Protein AF-A0AA37XD04-F1 (afdb_monomer_lite)

Structure (mmCIF, N/CA/C/O backbone):
data_AF-A0AA37XD04-F1
#
_entry.id   AF-A0AA37XD04-F1
#
loop_
_atom_site.group_PDB
_atom_site.id
_atom_site.type_symbol
_atom_site.label_atom_id
_atom_site.label_alt_id
_atom_site.label_comp_id
_atom_site.label_asym_id
_atom_site.label_entity_id
_atom_site.label_seq_id
_atom_site.pdbx_PDB_ins_code
_atom_site.Cartn_x
_atom_site.Cartn_y
_atom_site.Cartn_z
_atom_site.occupancy
_atom_site.B_iso_or_equiv
_atom_site.auth_seq_id
_atom_site.auth_comp_id
_atom_site.auth_asym_id
_atom_site.auth_atom_id
_atom_site.pdbx_PDB_model_num
ATOM 1 N N . MET A 1 1 ? 23.903 -46.550 -10.312 1.00 43.50 1 MET A N 1
ATOM 2 C CA . MET A 1 1 ? 23.588 -45.508 -11.311 1.00 43.50 1 MET A CA 1
ATOM 3 C C . MET A 1 1 ? 23.176 -44.257 -10.544 1.00 43.50 1 MET A C 1
ATOM 5 O O . MET A 1 1 ? 22.010 -44.097 -10.223 1.00 43.50 1 MET A O 1
ATOM 9 N N . VAL A 1 2 ? 24.156 -43.457 -10.116 1.00 47.00 2 VAL A N 1
ATOM 10 C CA . VAL A 1 2 ? 23.928 -42.215 -9.359 1.00 47.00 2 VAL A CA 1
ATOM 11 C C . VAL A 1 2 ? 23.868 -41.091 -10.388 1.00 47.00 2 VAL A C 1
ATOM 13 O O . VAL A 1 2 ? 24.872 -40.802 -11.034 1.00 47.00 2 VAL A O 1
ATOM 16 N N . THR A 1 3 ? 22.685 -40.525 -10.615 1.00 49.19 3 THR A N 1
ATOM 17 C CA . THR A 1 3 ? 22.528 -39.340 -11.463 1.00 49.19 3 THR A CA 1
ATOM 18 C C . THR A 1 3 ? 22.890 -38.109 -10.632 1.00 49.19 3 THR A C 1
ATOM 20 O O . THR A 1 3 ? 22.166 -37.700 -9.730 1.00 49.19 3 THR A O 1
ATOM 23 N N . SER A 1 4 ? 24.091 -37.583 -10.871 1.00 46.03 4 SER A N 1
ATOM 24 C CA . SER A 1 4 ? 24.498 -36.258 -10.412 1.00 46.03 4 SER A CA 1
ATOM 25 C C . SER A 1 4 ? 23.724 -35.233 -11.236 1.00 46.03 4 SER A C 1
ATOM 27 O O . SER A 1 4 ? 23.916 -35.161 -12.450 1.00 46.03 4 SER A O 1
ATOM 29 N N . ALA A 1 5 ? 22.863 -34.442 -10.596 1.00 57.78 5 ALA A N 1
ATOM 30 C CA . ALA A 1 5 ? 22.379 -33.202 -11.193 1.00 57.78 5 ALA A CA 1
ATOM 31 C C . ALA A 1 5 ? 23.592 -32.290 -11.477 1.00 57.78 5 ALA A C 1
ATOM 33 O O . ALA A 1 5 ? 24.534 -32.280 -10.675 1.00 57.78 5 ALA A O 1
ATOM 34 N N . PRO A 1 6 ? 23.629 -31.553 -12.599 1.00 50.62 6 PRO A N 1
ATOM 35 C CA . PRO A 1 6 ? 24.703 -30.603 -12.839 1.00 50.62 6 PRO A CA 1
ATOM 36 C C . PRO A 1 6 ? 24.583 -29.458 -11.829 1.00 50.62 6 PRO A C 1
ATOM 38 O O . PRO A 1 6 ? 23.540 -28.810 -11.734 1.00 50.62 6 PRO A O 1
ATOM 41 N N . ALA A 1 7 ? 25.649 -29.217 -11.065 1.00 57.75 7 ALA A N 1
ATOM 42 C CA . ALA A 1 7 ? 25.789 -27.994 -10.290 1.00 57.75 7 ALA A CA 1
ATOM 43 C C . ALA A 1 7 ? 25.724 -26.810 -11.264 1.00 57.75 7 ALA A C 1
ATOM 45 O O . ALA A 1 7 ? 26.533 -26.724 -12.192 1.00 57.75 7 ALA A O 1
ATOM 46 N N . ALA A 1 8 ? 24.734 -25.934 -11.082 1.00 57.03 8 ALA A N 1
ATOM 47 C CA . ALA A 1 8 ? 24.674 -24.673 -11.804 1.00 57.03 8 ALA A CA 1
ATOM 48 C C . ALA A 1 8 ? 26.002 -23.927 -11.586 1.00 57.03 8 ALA A C 1
ATOM 50 O O . ALA A 1 8 ? 26.502 -23.912 -10.456 1.00 57.03 8 ALA A O 1
ATOM 51 N N . PRO A 1 9 ? 26.608 -23.349 -12.635 1.00 51.69 9 PRO A N 1
ATOM 52 C CA . PRO A 1 9 ? 27.852 -22.624 -12.469 1.00 51.69 9 PRO A CA 1
ATOM 53 C C . PRO A 1 9 ? 27.606 -21.452 -11.514 1.00 51.69 9 PRO A C 1
ATOM 55 O O . PRO A 1 9 ? 26.761 -20.595 -11.772 1.00 51.69 9 PRO A O 1
ATOM 58 N N . LEU A 1 10 ? 28.351 -21.426 -10.407 1.00 59.50 10 LEU A N 1
ATOM 59 C CA . LEU A 1 10 ? 28.600 -20.207 -9.646 1.00 59.50 10 LEU A CA 1
ATOM 60 C C . LEU A 1 10 ? 29.416 -19.295 -10.567 1.00 59.50 10 LEU A C 1
ATOM 62 O O . LEU A 1 10 ? 30.636 -19.409 -10.661 1.00 59.50 10 LEU A O 1
ATOM 66 N N . VAL A 1 11 ? 28.715 -18.480 -11.354 1.00 58.69 11 VAL A N 1
ATOM 67 C CA . VAL A 1 11 ? 29.329 -17.460 -12.201 1.00 58.69 11 VAL A CA 1
ATOM 68 C C . VAL A 1 11 ? 29.648 -16.271 -11.302 1.00 58.69 11 VAL A C 1
ATOM 70 O O . VAL A 1 11 ? 28.771 -15.465 -11.000 1.00 58.69 11 VAL A O 1
ATOM 73 N N . ASP A 1 12 ? 30.909 -16.163 -10.885 1.00 63.81 12 ASP A N 1
ATOM 74 C CA . ASP A 1 12 ? 31.485 -14.948 -10.299 1.00 63.81 12 ASP A CA 1
ATOM 75 C C . ASP A 1 12 ? 31.632 -13.872 -11.391 1.00 63.81 12 ASP A C 1
ATOM 77 O O . ASP A 1 12 ? 32.714 -13.582 -11.900 1.00 63.81 12 ASP A O 1
ATOM 81 N N . GLY A 1 13 ? 30.492 -13.309 -11.788 1.00 62.44 13 GLY A N 1
ATOM 82 C CA . GLY A 1 13 ? 30.346 -12.240 -12.770 1.00 62.44 13 GLY A CA 1
ATOM 83 C C . GLY A 1 13 ? 29.173 -11.356 -12.366 1.00 62.44 13 GLY A C 1
ATOM 84 O O . GLY A 1 13 ? 28.070 -11.519 -12.869 1.00 62.44 13 GLY A O 1
ATOM 85 N N . ASP A 1 14 ? 29.432 -10.490 -11.387 1.00 74.69 14 ASP A N 1
ATOM 86 C CA . ASP A 1 14 ? 28.537 -9.486 -10.802 1.00 74.69 14 ASP A CA 1
ATOM 87 C C . ASP A 1 14 ? 27.078 -9.935 -10.568 1.00 74.69 14 ASP A C 1
ATOM 89 O O . ASP A 1 14 ? 26.137 -9.542 -11.262 1.00 74.69 14 ASP A O 1
ATOM 93 N N . THR A 1 15 ? 26.871 -10.724 -9.510 1.00 83.75 15 THR A N 1
ATOM 94 C CA . THR A 1 15 ? 25.540 -11.059 -8.977 1.00 83.75 15 THR A CA 1
ATOM 95 C C . THR A 1 15 ? 24.654 -9.822 -8.789 1.00 83.75 15 THR A C 1
ATOM 97 O O . THR A 1 15 ? 23.444 -9.921 -8.968 1.00 83.75 15 THR A O 1
ATOM 100 N N . SER A 1 16 ? 25.221 -8.648 -8.478 1.00 84.19 16 SER A N 1
ATOM 101 C CA . SER A 1 16 ? 24.452 -7.406 -8.335 1.00 84.19 16 SER A CA 1
ATOM 102 C C . SER A 1 16 ? 23.912 -6.919 -9.680 1.00 84.19 16 SER A C 1
ATOM 104 O O . SER A 1 16 ? 22.749 -6.521 -9.767 1.00 84.19 16 SER A O 1
ATOM 106 N N . ALA A 1 17 ? 24.707 -7.011 -10.750 1.00 88.69 17 ALA A N 1
ATOM 107 C CA . ALA A 1 17 ? 24.249 -6.712 -12.106 1.00 88.69 17 ALA A CA 1
ATOM 108 C C . ALA A 1 17 ? 23.134 -7.668 -12.550 1.00 88.69 17 ALA A C 1
ATOM 110 O O . ALA A 1 17 ? 22.123 -7.222 -13.093 1.00 88.69 17 ALA A O 1
ATOM 111 N N . MET A 1 18 ? 23.271 -8.966 -12.258 1.00 90.81 18 MET A N 1
ATOM 112 C CA . MET A 1 18 ? 22.225 -9.953 -12.543 1.00 90.81 18 MET A CA 1
ATOM 113 C C . MET A 1 18 ? 20.936 -9.662 -11.761 1.00 90.81 18 MET A C 1
ATOM 115 O O . MET A 1 18 ? 19.850 -9.645 -12.335 1.00 90.81 18 MET A O 1
ATOM 119 N N . VAL A 1 19 ? 21.046 -9.392 -10.457 1.00 93.75 19 VAL A N 1
ATOM 120 C CA . VAL A 1 19 ? 19.906 -9.039 -9.598 1.00 93.75 19 VAL A CA 1
ATOM 121 C C . VAL A 1 19 ? 19.229 -7.763 -10.088 1.00 93.75 19 VAL A C 1
ATOM 123 O O . VAL A 1 19 ? 18.007 -7.729 -10.193 1.00 93.75 19 VAL A O 1
ATOM 126 N N . THR A 1 20 ? 20.001 -6.738 -10.443 1.00 95.25 20 THR A N 1
ATOM 127 C CA . THR A 1 20 ? 19.463 -5.483 -10.981 1.00 95.25 20 THR A CA 1
ATOM 128 C C . THR A 1 20 ? 18.700 -5.731 -12.278 1.00 95.25 20 THR A C 1
ATOM 130 O O . THR A 1 20 ? 17.584 -5.244 -12.426 1.00 95.25 20 THR A O 1
ATOM 133 N N . LEU A 1 21 ? 19.252 -6.537 -13.192 1.00 95.38 21 LEU A N 1
ATOM 134 C CA . LEU A 1 21 ? 18.582 -6.896 -14.441 1.00 95.38 21 LEU A CA 1
ATOM 135 C C . LEU A 1 21 ? 17.262 -7.637 -14.185 1.00 95.38 21 LEU A C 1
ATOM 137 O O . LEU A 1 21 ? 16.251 -7.314 -14.808 1.00 95.38 21 LEU A O 1
ATOM 141 N N . LEU A 1 22 ? 17.252 -8.600 -13.258 1.00 96.00 22 LEU A N 1
ATOM 142 C CA . LEU A 1 22 ? 16.046 -9.340 -12.882 1.00 96.00 22 LEU A CA 1
ATOM 143 C C . LEU A 1 22 ? 14.981 -8.427 -12.259 1.00 96.00 22 LEU A C 1
ATOM 145 O O . LEU A 1 22 ? 13.815 -8.520 -12.636 1.00 96.00 22 LEU A O 1
ATOM 149 N N . ILE A 1 23 ? 15.372 -7.523 -11.354 1.00 95.44 23 ILE A N 1
ATOM 150 C CA . ILE A 1 23 ? 14.461 -6.540 -10.748 1.00 95.44 23 ILE A CA 1
ATOM 151 C C . ILE A 1 23 ? 13.854 -5.650 -11.832 1.00 95.44 23 ILE A C 1
ATOM 153 O O . ILE A 1 23 ? 12.632 -5.542 -11.901 1.00 95.44 23 ILE A O 1
ATOM 157 N N . SER A 1 24 ? 14.680 -5.058 -12.699 1.00 94.88 24 SER A N 1
ATOM 158 C CA . SER A 1 24 ? 14.201 -4.198 -13.784 1.00 94.88 24 SER A CA 1
ATOM 159 C C . SER A 1 24 ? 13.253 -4.949 -14.716 1.00 94.88 24 SER A C 1
ATOM 161 O O . SER A 1 24 ? 12.176 -4.451 -15.005 1.00 94.88 24 SER A O 1
ATOM 163 N N . THR A 1 25 ? 13.584 -6.190 -15.086 1.00 96.25 25 THR A N 1
ATOM 164 C CA . THR A 1 25 ? 12.729 -7.025 -15.949 1.00 96.25 25 THR A CA 1
ATOM 165 C C . THR A 1 25 ? 11.340 -7.246 -15.345 1.00 96.25 25 THR A C 1
ATOM 167 O O . THR A 1 25 ? 10.342 -7.216 -16.060 1.00 96.25 25 THR A O 1
ATOM 170 N N . VAL A 1 26 ? 11.250 -7.473 -14.030 1.00 94.94 26 VAL A N 1
ATOM 171 C CA . VAL A 1 26 ? 9.955 -7.623 -13.348 1.00 94.94 26 VAL A CA 1
ATOM 172 C C . VAL A 1 26 ? 9.217 -6.285 -13.274 1.00 94.94 26 VAL A C 1
ATOM 174 O O . VAL A 1 26 ? 8.013 -6.235 -13.524 1.00 94.94 26 VAL A O 1
ATOM 177 N N . LEU A 1 27 ? 9.923 -5.201 -12.941 1.00 94.88 27 LEU A N 1
ATOM 178 C CA . LEU A 1 27 ? 9.323 -3.876 -12.789 1.00 94.88 27 LEU A CA 1
ATOM 179 C C . LEU A 1 27 ? 8.880 -3.256 -14.120 1.00 94.88 27 LEU A C 1
ATOM 181 O O . LEU A 1 27 ? 7.921 -2.494 -14.108 1.00 94.88 27 LEU A O 1
ATOM 185 N N . ASP A 1 28 ? 9.475 -3.631 -15.254 1.00 96.19 28 ASP A N 1
ATOM 186 C CA . ASP A 1 28 ? 9.041 -3.198 -16.593 1.00 96.19 28 ASP A CA 1
ATOM 187 C C . ASP A 1 28 ? 7.595 -3.628 -16.911 1.00 96.19 28 ASP A C 1
ATOM 189 O O . ASP A 1 28 ? 6.913 -3.001 -17.723 1.00 96.19 28 ASP A O 1
ATOM 193 N N . GLY A 1 29 ? 7.097 -4.685 -16.258 1.00 95.25 29 GLY A N 1
ATOM 194 C CA . GLY A 1 29 ? 5.709 -5.140 -16.368 1.00 95.25 29 GLY A CA 1
ATOM 195 C C . GLY A 1 29 ? 4.723 -4.428 -15.433 1.00 95.25 29 GLY A C 1
ATOM 196 O O . GLY A 1 29 ? 3.530 -4.731 -15.470 1.00 95.25 29 GLY A O 1
ATOM 1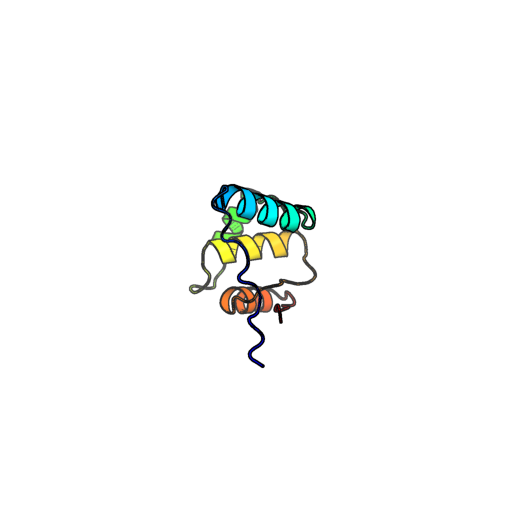97 N N . VAL A 1 30 ? 5.190 -3.516 -14.576 1.00 94.19 30 VAL A N 1
ATOM 198 C CA . VAL A 1 30 ? 4.387 -2.833 -13.554 1.00 94.19 30 VAL A CA 1
ATOM 199 C C . VAL A 1 30 ? 4.415 -1.335 -13.816 1.00 94.19 30 VAL A C 1
ATOM 201 O O . VAL A 1 30 ? 5.475 -0.762 -14.023 1.00 94.19 30 VAL A O 1
ATOM 204 N N . ASN A 1 31 ? 3.262 -0.669 -13.761 1.00 93.56 31 ASN A N 1
ATOM 205 C CA . ASN A 1 31 ? 3.213 0.790 -13.844 1.00 93.56 31 ASN A CA 1
ATOM 206 C C . ASN A 1 31 ? 3.410 1.416 -12.448 1.00 93.56 31 ASN A C 1
ATOM 208 O O . ASN A 1 31 ? 2.498 1.314 -11.618 1.00 93.56 31 ASN A O 1
ATOM 212 N N . PRO A 1 32 ? 4.549 2.070 -12.146 1.00 91.38 32 PRO A N 1
ATOM 213 C CA . PRO A 1 32 ? 4.752 2.702 -10.850 1.00 91.38 32 PRO A CA 1
ATOM 214 C C . PRO A 1 32 ? 3.837 3.918 -10.715 1.00 91.38 32 PRO A C 1
ATOM 216 O O . PRO A 1 32 ? 3.814 4.796 -11.576 1.00 91.38 32 PRO A O 1
ATOM 219 N N . THR A 1 33 ? 3.107 4.005 -9.607 1.00 91.25 33 THR A N 1
ATOM 220 C CA . THR A 1 33 ? 2.288 5.184 -9.307 1.00 91.25 33 THR A CA 1
ATOM 221 C C . THR A 1 33 ? 3.093 6.156 -8.440 1.00 91.25 33 THR A C 1
ATOM 223 O O . THR A 1 33 ? 3.498 5.776 -7.338 1.00 91.25 33 THR A O 1
ATOM 226 N N . PRO A 1 34 ? 3.348 7.398 -8.892 1.00 92.31 34 PRO A N 1
ATOM 227 C CA . PRO A 1 34 ? 4.047 8.384 -8.079 1.00 92.31 34 PRO A CA 1
ATOM 228 C C . PRO A 1 34 ? 3.168 8.849 -6.917 1.00 92.31 34 PRO A C 1
ATOM 230 O O . PRO A 1 34 ? 1.978 9.105 -7.099 1.00 92.31 34 PRO A O 1
ATOM 233 N N . LEU A 1 35 ? 3.777 9.020 -5.739 1.00 94.62 35 LEU A N 1
ATOM 234 C CA . LEU A 1 35 ? 3.083 9.590 -4.589 1.00 94.62 35 LEU A CA 1
ATOM 235 C C . LEU A 1 35 ? 3.221 11.118 -4.535 1.00 94.62 35 LEU A C 1
ATOM 237 O O . LEU A 1 35 ? 4.323 11.667 -4.597 1.00 94.62 35 LEU A O 1
ATOM 241 N N . SER A 1 36 ? 2.094 11.807 -4.384 1.00 95.31 36 SER A N 1
ATOM 242 C CA . SER A 1 36 ? 1.982 13.239 -4.149 1.00 95.31 36 SER A CA 1
ATOM 243 C C . SER A 1 36 ? 2.196 13.575 -2.674 1.00 95.31 36 SER A C 1
ATOM 245 O O . SER A 1 36 ? 2.001 12.750 -1.779 1.00 95.31 36 SER A O 1
ATOM 247 N N . ARG A 1 37 ? 2.544 14.836 -2.394 1.00 95.38 37 ARG A N 1
ATOM 248 C CA . ARG A 1 37 ? 2.706 15.331 -1.019 1.00 95.38 37 ARG A CA 1
ATOM 249 C C . ARG A 1 37 ? 1.448 15.156 -0.167 1.00 95.38 37 ARG A C 1
ATOM 251 O O . ARG A 1 37 ? 1.569 14.991 1.044 1.00 95.38 37 ARG A O 1
ATOM 258 N N . ASP A 1 38 ? 0.272 15.199 -0.779 1.00 94.62 38 ASP A N 1
ATOM 259 C CA . ASP A 1 38 ? -0.985 15.035 -0.057 1.00 94.62 38 ASP A CA 1
ATOM 260 C C . ASP A 1 38 ? -1.180 13.579 0.366 1.00 94.62 38 ASP A C 1
ATOM 262 O O . ASP A 1 38 ? -1.481 13.336 1.526 1.00 94.62 38 ASP A O 1
ATOM 266 N N . GLN A 1 39 ? -0.836 12.604 -0.479 1.00 94.69 39 GLN A N 1
ATOM 267 C CA . GLN A 1 39 ? -0.869 11.187 -0.093 1.00 94.69 39 GLN A CA 1
ATOM 268 C C . GLN A 1 39 ? 0.115 10.865 1.045 1.00 94.69 39 GLN A C 1
ATOM 270 O O . GLN A 1 39 ? -0.206 10.068 1.922 1.00 94.69 39 GLN A O 1
ATOM 275 N N . TYR A 1 40 ? 1.281 11.525 1.098 1.00 95.06 40 TYR A N 1
ATOM 276 C CA . TYR A 1 40 ? 2.184 11.407 2.255 1.00 95.06 40 TYR A CA 1
ATOM 277 C C . TYR A 1 40 ? 1.549 11.919 3.557 1.00 95.06 40 TYR A C 1
ATOM 279 O O . TYR A 1 40 ? 1.838 11.384 4.625 1.00 95.06 40 TYR A O 1
ATOM 287 N N . ARG A 1 41 ? 0.711 12.963 3.489 1.00 94.25 41 ARG A N 1
ATOM 288 C CA . ARG A 1 41 ? -0.007 13.492 4.658 1.00 94.25 41 ARG A CA 1
ATOM 289 C C . ARG A 1 41 ? -1.149 12.574 5.063 1.00 94.25 41 ARG A C 1
ATOM 291 O O . ARG A 1 41 ? -1.241 12.242 6.239 1.00 94.25 41 ARG A O 1
ATOM 298 N N . GLU A 1 42 ? -1.949 12.124 4.098 1.00 92.62 42 GLU A N 1
ATOM 299 C CA . GLU A 1 42 ? -3.042 11.174 4.332 1.00 92.62 42 GLU A CA 1
ATOM 300 C C . GLU A 1 42 ? -2.535 9.888 4.993 1.00 92.62 42 GLU A C 1
ATOM 302 O O . GLU A 1 42 ? -3.108 9.431 5.979 1.00 92.62 42 GLU A O 1
ATOM 307 N N . ALA A 1 43 ? -1.387 9.367 4.548 1.00 94.50 43 ALA A N 1
ATOM 308 C CA . ALA A 1 43 ? -0.753 8.207 5.169 1.00 94.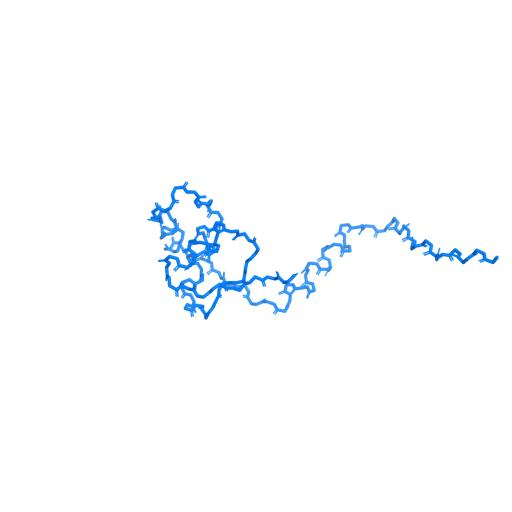50 43 ALA A CA 1
ATOM 309 C C . ALA A 1 43 ? -0.452 8.404 6.669 1.00 94.50 43 ALA A C 1
ATOM 311 O O . ALA A 1 43 ? -0.513 7.451 7.443 1.00 94.50 43 ALA A O 1
ATOM 312 N N . GLY A 1 44 ? -0.155 9.636 7.098 1.00 92.50 44 GLY A N 1
ATOM 313 C CA . GLY A 1 44 ? 0.080 9.980 8.503 1.00 92.50 44 GLY A CA 1
ATOM 314 C C . GLY A 1 44 ? -1.187 10.045 9.362 1.00 92.50 44 GLY A C 1
ATOM 315 O O . GLY A 1 44 ? -1.080 10.124 10.585 1.00 92.50 44 GLY A O 1
ATOM 316 N N . HIS A 1 45 ? -2.370 10.018 8.746 1.00 91.62 45 HIS A N 1
ATOM 317 C CA . HIS A 1 45 ? -3.659 10.077 9.430 1.00 91.62 45 HIS A CA 1
ATOM 318 C C . HIS A 1 45 ? -4.319 8.708 9.616 1.00 91.62 45 HIS A C 1
ATOM 320 O O . HIS A 1 45 ? -5.355 8.636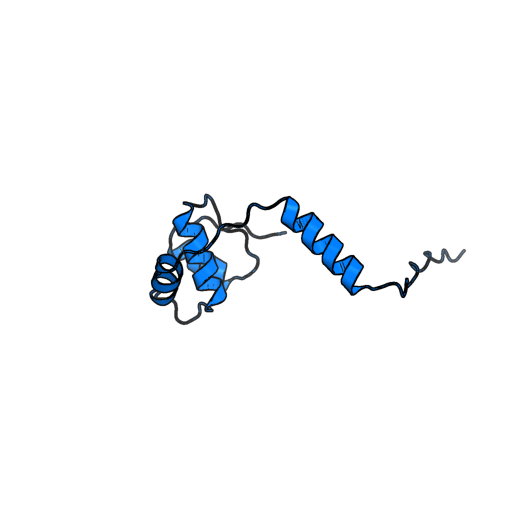 10.282 1.00 91.62 45 HIS A O 1
A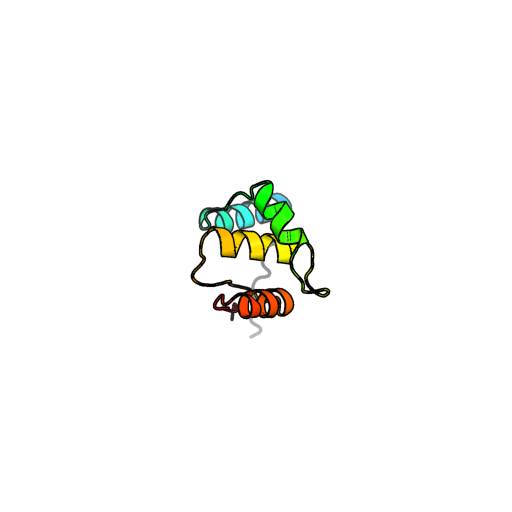TOM 326 N N . TYR A 1 46 ? -3.744 7.624 9.079 1.00 91.62 46 TYR A N 1
ATOM 327 C CA . TYR A 1 46 ? -4.341 6.305 9.257 1.00 91.62 46 TYR A CA 1
ATOM 328 C C . TYR A 1 46 ? -4.379 5.896 10.734 1.00 91.62 46 TYR A C 1
ATOM 330 O O . TYR A 1 46 ? -3.367 5.982 11.431 1.00 91.62 46 TYR A O 1
ATOM 338 N N . PRO A 1 47 ? -5.545 5.441 11.227 1.00 76.88 47 PRO A N 1
ATOM 339 C CA . PRO A 1 47 ? -5.775 5.240 12.653 1.00 76.88 47 PRO A CA 1
ATOM 340 C C . PRO A 1 47 ? -5.137 3.960 13.207 1.00 76.88 47 PRO A C 1
ATOM 342 O O . PRO A 1 47 ? -5.208 3.742 14.413 1.00 76.88 47 PRO A O 1
ATOM 345 N N . ASP A 1 48 ? -4.567 3.098 12.358 1.00 82.12 48 ASP A N 1
ATOM 346 C CA . ASP A 1 48 ? -4.033 1.794 12.757 1.00 82.12 48 ASP A CA 1
ATOM 347 C C . ASP A 1 48 ? -2.624 1.934 13.373 1.00 82.12 48 ASP A C 1
ATOM 349 O O . ASP A 1 48 ? -1.652 2.160 12.646 1.00 82.12 48 ASP A O 1
ATOM 353 N N . PRO A 1 49 ? -2.470 1.760 14.702 1.00 72.62 49 PRO A N 1
ATOM 354 C CA . PRO A 1 49 ? -1.179 1.904 15.372 1.00 72.62 49 PRO A CA 1
ATOM 355 C C . PRO A 1 49 ? -0.171 0.803 14.998 1.00 72.62 49 PRO A C 1
ATOM 357 O O . PRO A 1 49 ? 1.009 0.918 15.327 1.00 72.62 49 PRO A O 1
ATOM 360 N N . GLY A 1 50 ? -0.613 -0.283 14.352 1.00 80.88 50 GLY A N 1
ATOM 361 C CA . GLY A 1 50 ? 0.234 -1.383 13.893 1.00 80.88 50 GLY A CA 1
ATOM 362 C C . GLY A 1 50 ? 0.754 -1.228 12.462 1.00 80.88 50 GLY A C 1
ATOM 363 O O . GLY A 1 50 ? 1.641 -2.000 12.062 1.00 80.88 50 GLY A O 1
ATOM 364 N N . LEU A 1 51 ? 0.228 -0.256 11.711 1.00 87.81 51 LEU A N 1
ATOM 365 C CA . LEU A 1 51 ? 0.567 -0.026 10.312 1.00 87.81 51 LEU A CA 1
ATOM 366 C C . LEU A 1 51 ? 1.914 0.693 10.203 1.00 87.81 51 LEU A C 1
ATOM 368 O O . LEU A 1 51 ? 2.117 1.775 10.756 1.00 87.81 51 LEU A O 1
ATOM 372 N N . ARG A 1 52 ? 2.873 0.082 9.503 1.00 91.69 52 ARG A N 1
ATOM 373 C CA . ARG A 1 52 ? 4.193 0.696 9.316 1.00 91.69 52 ARG A CA 1
ATOM 374 C C . ARG A 1 52 ? 4.094 1.822 8.293 1.00 91.69 52 ARG A C 1
ATOM 376 O O . ARG A 1 52 ? 3.231 1.809 7.423 1.00 91.69 52 ARG A O 1
ATOM 383 N N . SER A 1 53 ? 5.029 2.770 8.341 1.00 92.69 53 SER A N 1
ATOM 384 C CA . SER A 1 53 ? 5.008 3.945 7.458 1.00 92.69 53 SER A CA 1
ATOM 385 C C . SER A 1 53 ? 4.980 3.589 5.968 1.00 92.69 53 SER A C 1
ATOM 387 O O . SER A 1 53 ? 4.293 4.252 5.202 1.00 92.69 53 SER A O 1
ATOM 389 N N . LEU A 1 54 ? 5.692 2.536 5.548 1.00 93.88 54 LEU A N 1
ATOM 390 C CA . LEU A 1 54 ? 5.667 2.088 4.153 1.00 93.88 54 LEU A CA 1
ATOM 391 C C . LEU A 1 54 ? 4.308 1.481 3.769 1.00 93.88 54 LEU A C 1
ATOM 393 O O . LEU A 1 54 ? 3.795 1.768 2.691 1.00 93.88 54 LEU A O 1
ATOM 397 N N . ASP A 1 55 ? 3.697 0.709 4.667 1.00 94.50 55 ASP A N 1
ATOM 398 C CA . ASP A 1 55 ? 2.378 0.106 4.450 1.00 94.50 55 ASP A CA 1
ATOM 399 C C . ASP A 1 55 ? 1.297 1.192 4.339 1.00 94.50 55 ASP A C 1
ATOM 401 O O . ASP A 1 55 ? 0.435 1.130 3.466 1.00 94.50 55 ASP A O 1
ATOM 405 N N . ALA A 1 56 ? 1.393 2.237 5.166 1.00 95.56 56 ALA A N 1
ATOM 406 C CA . ALA A 1 56 ? 0.546 3.419 5.071 1.00 95.56 56 ALA A CA 1
ATOM 407 C C . ALA A 1 56 ? 0.689 4.112 3.705 1.00 95.56 56 ALA A C 1
ATOM 409 O O . ALA A 1 56 ? -0.306 4.445 3.071 1.00 95.56 56 ALA A O 1
ATOM 410 N N . LEU A 1 57 ? 1.908 4.274 3.185 1.00 95.62 57 LEU A N 1
ATOM 411 C CA . LEU A 1 57 ? 2.105 4.859 1.854 1.00 95.62 57 LEU A CA 1
ATOM 412 C C . LEU A 1 57 ? 1.534 3.983 0.732 1.00 95.62 57 LEU A C 1
ATOM 414 O O . LEU A 1 57 ? 0.941 4.511 -0.210 1.00 95.62 57 LEU A O 1
ATOM 418 N N . HIS A 1 58 ? 1.654 2.658 0.841 1.00 95.25 58 HIS A N 1
ATOM 419 C CA . HIS A 1 58 ? 1.027 1.741 -0.110 1.00 95.25 58 HIS A CA 1
ATOM 420 C C . HIS A 1 58 ? -0.500 1.819 -0.071 1.00 95.25 58 HIS A C 1
ATOM 422 O O . HIS A 1 58 ? -1.127 1.848 -1.130 1.00 95.25 58 HIS A O 1
ATOM 428 N N . LEU A 1 59 ? -1.098 1.908 1.119 1.00 95.81 59 LEU A N 1
ATOM 429 C CA . LEU A 1 59 ? -2.541 2.080 1.271 1.00 95.81 59 LEU A CA 1
ATOM 430 C C . LEU A 1 59 ? -3.019 3.409 0.665 1.00 95.81 59 LEU A C 1
ATOM 432 O O . LEU A 1 59 ? -3.982 3.416 -0.099 1.00 95.81 59 LEU A O 1
ATOM 436 N N . ALA A 1 60 ? -2.308 4.510 0.925 1.00 96.06 60 ALA A N 1
ATOM 437 C CA . ALA A 1 60 ? -2.625 5.818 0.351 1.00 96.06 60 ALA A CA 1
ATOM 438 C C . ALA A 1 60 ? -2.541 5.823 -1.179 1.00 96.06 60 ALA A C 1
ATOM 440 O O . ALA A 1 60 ? -3.423 6.365 -1.847 1.00 96.06 60 ALA A O 1
ATOM 441 N N . GLY A 1 61 ? -1.516 5.178 -1.742 1.00 95.50 61 GLY A N 1
ATOM 442 C CA . GLY A 1 61 ? -1.391 5.001 -3.187 1.00 95.50 61 GLY A CA 1
ATOM 443 C C . GLY A 1 61 ? -2.543 4.187 -3.774 1.00 95.50 61 GLY A C 1
ATOM 444 O O . GLY A 1 61 ? -3.162 4.625 -4.740 1.00 95.50 61 GLY A O 1
ATOM 445 N N . ALA A 1 62 ? -2.870 3.044 -3.162 1.00 96.44 62 ALA A N 1
ATOM 446 C CA . ALA A 1 62 ? -3.942 2.161 -3.621 1.00 96.44 62 ALA A CA 1
ATOM 447 C C . ALA A 1 62 ? -5.315 2.850 -3.608 1.00 96.44 62 ALA A C 1
ATOM 449 O O . ALA A 1 62 ? -6.057 2.758 -4.584 1.00 96.44 62 ALA A O 1
ATOM 450 N N . LEU A 1 63 ? -5.632 3.583 -2.537 1.00 95.44 63 LEU A N 1
ATOM 451 C CA . LEU A 1 63 ? -6.873 4.354 -2.440 1.00 95.44 63 LEU A CA 1
ATOM 452 C C . LEU A 1 63 ? -6.920 5.483 -3.471 1.00 95.44 63 LEU A C 1
ATOM 454 O O . LEU A 1 63 ? -7.962 5.721 -4.072 1.00 95.44 63 LEU A O 1
ATOM 458 N N . SER A 1 64 ? -5.796 6.159 -3.714 1.00 94.31 64 SER A N 1
ATOM 459 C CA . SER A 1 64 ? -5.764 7.282 -4.649 1.00 94.31 64 SER A CA 1
ATOM 460 C C . SER A 1 64 ? -5.948 6.889 -6.111 1.00 94.31 64 SER A C 1
ATOM 462 O O . SER A 1 64 ? -6.385 7.731 -6.892 1.00 94.31 64 SER A O 1
ATOM 464 N N . VAL A 1 65 ? -5.555 5.678 -6.501 1.00 95.44 65 VAL A N 1
ATOM 465 C CA . VAL A 1 65 ? -5.786 5.168 -7.862 1.00 95.44 65 VAL A CA 1
ATOM 466 C C . VAL A 1 65 ? -7.085 4.377 -7.971 1.00 95.44 65 VAL A C 1
ATOM 468 O O . VAL A 1 65 ? -7.320 3.765 -9.007 1.00 95.44 65 VAL A O 1
ATOM 471 N N . GLU A 1 66 ? -7.895 4.364 -6.906 1.00 96.12 66 GLU A N 1
ATOM 472 C CA . GLU A 1 66 ? -9.133 3.587 -6.817 1.00 96.12 66 GLU A CA 1
ATOM 473 C C . GLU A 1 66 ? -8.903 2.108 -7.170 1.00 96.12 66 GLU A C 1
ATOM 475 O O . GLU A 1 66 ? -9.639 1.504 -7.945 1.00 96.12 66 GLU A O 1
ATOM 480 N N . ALA A 1 67 ? -7.831 1.523 -6.623 1.00 97.25 67 ALA A N 1
ATOM 481 C CA . ALA A 1 67 ? -7.413 0.173 -6.976 1.00 97.25 67 ALA A CA 1
ATOM 482 C C . ALA A 1 67 ? -8.520 -0.866 -6.724 1.00 97.25 67 ALA A C 1
ATOM 484 O O . ALA A 1 67 ? -9.086 -0.945 -5.633 1.00 97.25 67 ALA A O 1
ATOM 485 N N . ASP A 1 68 ? -8.732 -1.766 -7.688 1.00 97.69 68 ASP A N 1
ATOM 486 C CA . ASP A 1 68 ? -9.691 -2.873 -7.555 1.00 97.69 68 ASP A CA 1
ATOM 487 C C . ASP A 1 68 ? -9.306 -3.897 -6.471 1.00 97.69 68 ASP A C 1
ATOM 489 O O . ASP A 1 68 ? -10.138 -4.701 -6.029 1.00 97.69 68 ASP A O 1
ATOM 493 N N . ALA A 1 69 ? -8.016 -3.967 -6.123 1.00 97.50 69 ALA A N 1
ATOM 494 C CA . ALA A 1 69 ? -7.482 -4.798 -5.051 1.00 97.50 69 ALA A CA 1
ATOM 495 C C . ALA A 1 69 ? -6.052 -4.419 -4.652 1.00 97.50 69 ALA A C 1
ATOM 497 O O . ALA A 1 69 ? -5.290 -3.863 -5.442 1.00 97.50 69 ALA A O 1
ATOM 498 N N . VAL A 1 70 ? -5.663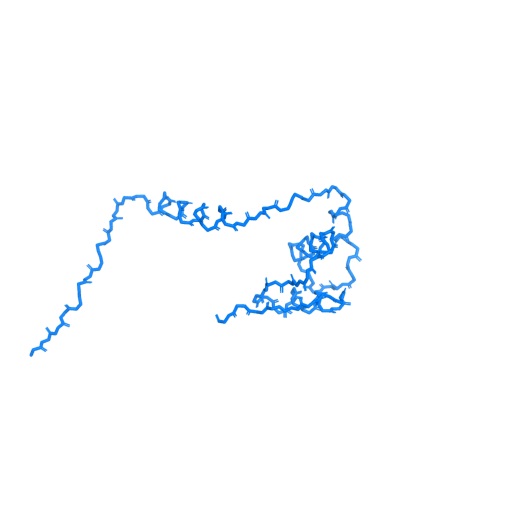 -4.848 -3.451 1.00 97.31 70 VAL A N 1
ATOM 499 C CA . VAL A 1 70 ? -4.279 -4.860 -2.967 1.00 97.31 70 VAL A CA 1
ATOM 500 C C . VAL A 1 70 ? -3.742 -6.290 -3.006 1.00 97.31 70 VAL A C 1
ATOM 502 O O . VAL A 1 70 ? -4.296 -7.181 -2.360 1.00 97.31 70 VAL A O 1
ATOM 505 N N . LEU A 1 71 ? -2.654 -6.509 -3.750 1.00 96.38 71 LEU A N 1
ATOM 506 C CA . LEU A 1 71 ? -1.892 -7.759 -3.730 1.00 96.38 71 LEU A CA 1
ATOM 507 C C . LEU A 1 71 ? -0.822 -7.681 -2.637 1.00 96.38 71 LEU A C 1
ATOM 509 O O . LEU A 1 71 ? 0.109 -6.888 -2.753 1.00 96.38 71 LEU A O 1
ATOM 513 N N . THR A 1 72 ? -0.933 -8.490 -1.585 1.00 95.25 72 THR A N 1
ATOM 514 C CA . THR A 1 72 ? 0.068 -8.507 -0.509 1.00 95.25 72 THR A CA 1
ATOM 515 C C . THR A 1 72 ? 0.129 -9.850 0.223 1.00 95.25 72 THR A C 1
ATOM 517 O O . THR A 1 72 ? -0.885 -10.521 0.430 1.00 95.25 72 THR A O 1
ATOM 520 N N . SER A 1 73 ? 1.336 -10.242 0.633 1.00 93.88 73 SER A N 1
ATOM 521 C CA . SER A 1 73 ? 1.559 -11.316 1.614 1.00 93.88 73 SER A CA 1
ATOM 522 C C . SER A 1 73 ? 1.671 -10.774 3.046 1.00 93.88 73 SER A C 1
ATOM 524 O O . SER A 1 73 ? 1.708 -11.554 3.995 1.00 93.88 73 SER A O 1
ATOM 526 N N . ASP A 1 74 ? 1.735 -9.450 3.223 1.00 93.62 74 ASP A N 1
ATOM 527 C CA . ASP A 1 74 ? 1.791 -8.824 4.542 1.00 93.62 74 ASP A CA 1
ATOM 528 C C . ASP A 1 74 ? 0.384 -8.731 5.147 1.00 93.62 74 ASP A C 1
ATOM 530 O O . ASP A 1 74 ? -0.497 -8.028 4.646 1.00 93.62 74 ASP A O 1
ATOM 534 N N . VAL A 1 75 ? 0.183 -9.443 6.255 1.00 92.88 75 VAL A N 1
ATOM 535 C CA . VAL A 1 75 ? -1.109 -9.540 6.947 1.00 92.88 75 VAL A CA 1
ATOM 536 C C . VAL A 1 75 ? -1.579 -8.217 7.554 1.00 92.88 75 VAL A C 1
ATOM 538 O O . VAL A 1 75 ? -2.780 -8.024 7.729 1.00 92.88 75 VAL A O 1
ATOM 541 N N . ARG A 1 76 ? -0.663 -7.299 7.876 1.00 92.62 76 ARG A N 1
ATOM 542 C CA . ARG A 1 76 ? -0.997 -5.990 8.452 1.00 92.62 76 ARG A CA 1
ATOM 543 C C . ARG A 1 76 ? -1.503 -5.063 7.364 1.00 92.62 76 ARG A C 1
ATOM 545 O O . ARG A 1 76 ? -2.575 -4.486 7.517 1.00 92.62 76 ARG A O 1
ATOM 552 N N . LEU A 1 77 ? -0.788 -4.993 6.239 1.00 95.19 77 LEU A N 1
ATOM 553 C CA . LEU A 1 77 ? -1.260 -4.246 5.074 1.00 95.19 77 LEU A CA 1
ATOM 554 C C . LEU A 1 77 ? -2.583 -4.824 4.551 1.00 95.19 77 LEU A C 1
ATOM 556 O O . LEU A 1 77 ? -3.485 -4.064 4.210 1.00 95.19 77 LEU A O 1
ATOM 560 N N . ALA A 1 78 ? -2.738 -6.152 4.548 1.00 95.44 78 ALA A N 1
ATOM 561 C CA . ALA A 1 78 ? -4.000 -6.802 4.203 1.00 95.44 78 ALA A CA 1
ATOM 562 C C . ALA A 1 78 ? -5.154 -6.343 5.112 1.00 95.44 78 ALA A C 1
ATOM 564 O O . ALA A 1 78 ? -6.203 -5.935 4.615 1.00 95.44 78 ALA A O 1
ATOM 565 N N . ALA A 1 79 ? -4.961 -6.370 6.433 1.00 94.31 79 ALA A N 1
ATOM 566 C CA . ALA A 1 79 ? -5.980 -5.938 7.387 1.00 94.31 79 ALA A CA 1
ATOM 567 C C . ALA A 1 79 ? -6.334 -4.448 7.225 1.00 94.31 79 ALA A C 1
ATOM 569 O O . ALA A 1 79 ? -7.512 -4.088 7.237 1.00 94.31 79 ALA A O 1
ATOM 570 N N . ALA A 1 80 ? -5.334 -3.589 7.012 1.00 95.00 80 ALA A N 1
ATOM 571 C CA . ALA A 1 80 ? -5.544 -2.161 6.797 1.00 95.00 80 ALA A CA 1
ATOM 572 C C . ALA A 1 80 ? -6.267 -1.863 5.472 1.00 95.00 80 ALA A C 1
ATOM 574 O O . ALA A 1 80 ? -7.175 -1.036 5.437 1.00 95.00 80 ALA A O 1
ATOM 575 N N . ALA A 1 81 ? -5.932 -2.571 4.391 1.00 95.88 81 ALA A N 1
ATOM 576 C CA . ALA A 1 81 ? -6.637 -2.453 3.117 1.00 95.88 81 ALA A CA 1
ATOM 577 C C . ALA A 1 81 ? -8.110 -2.883 3.244 1.00 95.88 81 ALA A C 1
ATOM 579 O O . ALA A 1 81 ? -9.006 -2.161 2.806 1.00 95.88 81 ALA A O 1
ATOM 580 N N . GLN A 1 82 ? -8.373 -4.008 3.916 1.00 95.62 82 GLN A N 1
ATOM 581 C CA . GLN A 1 82 ? -9.734 -4.498 4.161 1.00 95.62 82 GLN A CA 1
ATOM 582 C C . GLN A 1 82 ? -10.566 -3.523 5.000 1.00 95.62 82 GLN A C 1
ATOM 584 O O . GLN A 1 82 ? -11.737 -3.306 4.692 1.00 95.62 82 GLN A O 1
ATOM 589 N N . SER A 1 83 ? -9.980 -2.902 6.031 1.00 94.25 83 SER A N 1
ATOM 590 C CA . SER A 1 83 ? -10.692 -1.923 6.865 1.00 94.25 83 SER A CA 1
ATOM 591 C C . SER A 1 83 ? -11.078 -0.649 6.104 1.00 94.25 83 SER A C 1
ATOM 593 O O . SER A 1 83 ? -12.028 0.025 6.494 1.00 94.25 83 SER A O 1
ATOM 595 N N . HIS A 1 84 ? -10.400 -0.365 4.987 1.00 93.88 84 HIS A N 1
ATOM 596 C CA . HIS A 1 84 ? -10.704 0.734 4.066 1.00 93.88 84 HIS A CA 1
ATOM 597 C C . HIS A 1 84 ? -11.554 0.288 2.861 1.00 93.88 84 HIS A C 1
ATOM 599 O O . HIS A 1 84 ? -11.732 1.047 1.913 1.00 93.88 84 HIS A O 1
ATOM 605 N N . GLY A 1 85 ? -12.097 -0.935 2.888 1.00 95.44 85 GLY A N 1
ATOM 606 C CA . GLY A 1 85 ? -13.011 -1.449 1.865 1.00 95.44 85 GLY A CA 1
ATOM 607 C C . GLY A 1 85 ? -12.335 -1.985 0.601 1.00 95.44 85 GLY A C 1
ATOM 608 O O . GLY A 1 85 ? -13.032 -2.369 -0.337 1.00 95.44 85 GLY A O 1
ATOM 609 N N . LEU A 1 86 ? -11.003 -2.058 0.564 1.00 97.31 86 LEU A N 1
ATOM 610 C CA . LEU A 1 86 ? -10.278 -2.639 -0.561 1.00 97.31 86 LEU A CA 1
ATOM 611 C C . LEU A 1 86 ? -10.316 -4.169 -0.495 1.00 97.31 86 LEU A C 1
ATOM 613 O O . LEU A 1 86 ? -10.110 -4.786 0.555 1.00 97.31 86 LEU A O 1
ATOM 617 N N . ARG A 1 87 ? -10.513 -4.806 -1.651 1.00 98.19 87 ARG A N 1
ATOM 618 C CA . ARG A 1 87 ? -10.324 -6.254 -1.791 1.00 98.19 87 ARG A CA 1
ATOM 619 C C . ARG A 1 87 ? -8.844 -6.590 -1.621 1.00 98.19 87 ARG A C 1
ATOM 621 O O . ARG A 1 87 ? -7.983 -5.910 -2.170 1.00 98.19 87 ARG A O 1
ATOM 628 N N . VAL A 1 88 ? -8.543 -7.682 -0.923 1.00 97.88 88 VAL A N 1
ATOM 629 C CA . VAL A 1 88 ? -7.168 -8.180 -0.783 1.00 97.88 88 VAL A CA 1
ATOM 630 C C . VAL A 1 88 ? -6.997 -9.485 -1.540 1.00 97.88 88 VAL A C 1
ATOM 632 O O . VAL A 1 88 ? -7.838 -10.380 -1.461 1.00 97.88 88 VAL A O 1
ATOM 635 N N . VAL A 1 89 ? -5.889 -9.581 -2.265 1.00 97.69 89 VAL A N 1
ATOM 636 C CA . VAL A 1 89 ? -5.408 -10.793 -2.924 1.00 97.69 89 VAL A CA 1
ATOM 637 C C . VAL A 1 89 ? -4.057 -11.136 -2.307 1.00 97.69 89 VAL A C 1
ATOM 639 O O . VAL A 1 89 ? -3.253 -10.243 -2.048 1.00 97.69 89 VAL A O 1
ATOM 642 N N . SER A 1 90 ? -3.796 -12.417 -2.068 1.00 93.81 90 SER A N 1
ATOM 643 C CA . SER A 1 90 ? -2.482 -12.869 -1.611 1.00 93.81 90 SER A CA 1
ATOM 644 C C . SER A 1 90 ? -1.790 -13.673 -2.714 1.00 93.81 90 SER A C 1
ATOM 646 O O . SER A 1 90 ? -2.474 -14.439 -3.400 1.00 93.81 90 SER A O 1
ATOM 648 N N . PRO A 1 91 ? -0.472 -13.501 -2.919 1.00 87.31 91 PRO A N 1
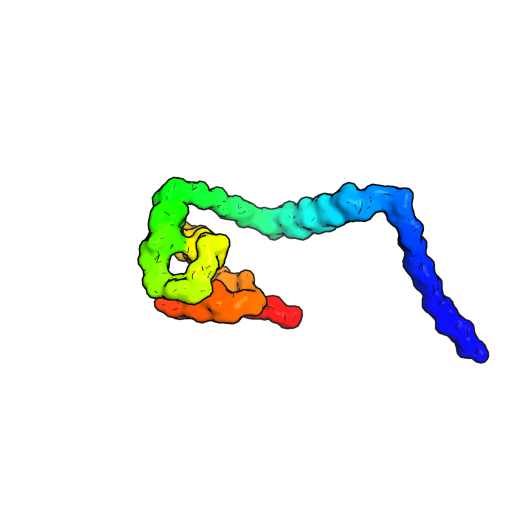ATOM 649 C CA . PRO A 1 91 ? 0.319 -14.427 -3.723 1.00 87.31 91 PRO A CA 1
ATOM 650 C C . PRO A 1 91 ? 0.230 -15.848 -3.143 1.00 87.31 91 PRO A C 1
ATOM 652 O O . PRO A 1 91 ? 0.230 -16.007 -1.921 1.00 87.31 91 PRO A O 1
ATOM 655 N N . ALA A 1 92 ? 0.126 -16.853 -4.017 1.00 72.69 92 ALA A N 1
ATOM 656 C CA . ALA A 1 92 ? 0.129 -18.269 -3.638 1.00 72.69 92 ALA A CA 1
ATOM 657 C C . ALA A 1 92 ? 1.508 -18.745 -3.158 1.00 72.69 92 ALA A C 1
ATOM 659 O O . ALA A 1 92 ? 2.522 -18.192 -3.646 1.00 72.69 92 ALA A O 1
#

Radius of gyration: 19.23 Å; chains: 1; bounding box: 44×61×32 Å

InterPro domains:
  IPR029060 PIN-like domain superfamily [SSF88723] (29-89)

Foldseek 3Di:
DDDDDDDDDPPPDPPVVVVVVVVVVVCVPPDDDDDDPVLLVQLVPQPDPPQDSVLSSVLSRCVVVVHQADEDPDVVSCVSCVVVVHHYDYDD

Organism: NCBI:txid1930061

Sequence (92 aa):
MVTSAPAAPLVDGDTSAMVTLLISTVLDGVNPTPLSRDQYREAGHYPDPGLRSLDALHLAGALSVEADAVLTSDVRLAAAAQSHGLRVVSPA

Secondary structure (DSSP, 8-state):
---PPPPPP---S-HHHHHHHHHHHHHTTS-PPPPPHHHHHHHTT---TT--HHHHHHHHHHHHTT-S-EE-S-HHHHHHHHHTT--EE---

pLDDT: mean 87.43, std 14.58, range [43.5, 98.19]